Protein AF-A0A8H6W7Y2-F1 (afdb_monomer_lite)

Sequence (101 aa):
MSTDIRTYTIAVCLIDDVTMSDFIPPVEILGGLNLPDHPFGGALVKHLNIPYRVKIEYLAPTMAPVRGGEGLGGPTVNPTMTYKEAMAKEGGWDVTHHHRK

Radius of gyration: 16.08 Å; chains: 1; bounding box: 39×36×39 Å

pLDDT: mean 80.32, std 15.93, range [27.47, 94.25]

Foldseek 3Di:
DPLQAEEDEAEDEADAQPAVVVPPPVVVVLQVLCQCVDPVRNVVCVVVSRSYHYHYFYEYQDQPWHFHHDDDPGDTDGGPYYPVVQCVDPPHDDDDDPDDD

Structure (mmCIF, N/CA/C/O backbone):
data_AF-A0A8H6W7Y2-F1
#
_entry.id   AF-A0A8H6W7Y2-F1
#
loop_
_atom_site.group_PDB
_atom_site.id
_atom_site.type_symbol
_atom_site.label_atom_id
_atom_site.label_alt_id
_atom_site.label_comp_id
_atom_site.label_asym_id
_atom_site.label_entity_id
_atom_site.label_seq_id
_atom_site.pdbx_PDB_ins_code
_atom_site.Cartn_x
_atom_site.Cartn_y
_atom_site.Cartn_z
_atom_site.occupancy
_atom_site.B_iso_or_equiv
_atom_site.auth_seq_id
_atom_site.auth_comp_id
_atom_site.auth_asym_id
_atom_site.auth_atom_id
_atom_site.pdbx_PDB_model_num
ATOM 1 N N . MET A 1 1 ? -18.740 9.049 23.834 1.00 45.22 1 MET A N 1
ATOM 2 C CA . MET A 1 1 ? -17.705 9.726 23.024 1.00 45.22 1 MET A CA 1
ATOM 3 C C . MET A 1 1 ? -17.919 9.295 21.585 1.00 45.22 1 MET A C 1
ATOM 5 O O . MET A 1 1 ? -17.934 8.094 21.358 1.00 45.22 1 MET A O 1
ATOM 9 N N . SER A 1 2 ? -18.179 10.225 20.660 1.00 47.97 2 SER A N 1
ATOM 10 C CA . SER A 1 2 ? -18.174 9.903 19.225 1.00 47.97 2 SER A CA 1
ATOM 11 C C . SER A 1 2 ? -16.737 9.560 18.844 1.00 47.97 2 SER A C 1
ATOM 13 O O . SER A 1 2 ? -15.860 10.411 18.983 1.00 47.97 2 SER A O 1
ATOM 15 N N . THR A 1 3 ? -16.463 8.312 18.469 1.00 64.25 3 THR A N 1
ATOM 16 C CA . THR A 1 3 ?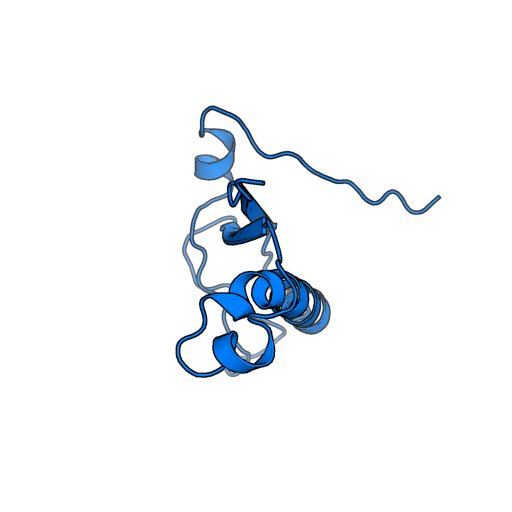 -15.173 7.939 17.882 1.00 64.25 3 THR A CA 1
ATOM 17 C C . THR A 1 3 ? -15.257 8.224 16.392 1.00 64.25 3 THR A C 1
ATOM 19 O O . THR A 1 3 ? -15.620 7.354 15.604 1.00 64.25 3 THR A O 1
ATOM 22 N N . ASP A 1 4 ? -14.971 9.464 16.003 1.00 82.81 4 ASP A N 1
ATOM 23 C CA . ASP A 1 4 ? -14.868 9.808 14.587 1.00 82.81 4 ASP A CA 1
ATOM 24 C C . ASP A 1 4 ? -13.705 9.011 13.981 1.00 82.81 4 ASP A C 1
ATOM 26 O O . ASP A 1 4 ? -12.543 9.191 14.355 1.00 82.81 4 ASP A O 1
ATOM 30 N N . ILE A 1 5 ? -14.027 8.086 13.074 1.00 89.00 5 ILE A N 1
ATOM 31 C CA . ILE A 1 5 ? -13.037 7.247 12.398 1.00 89.00 5 ILE A CA 1
ATOM 32 C C . ILE A 1 5 ? -12.248 8.127 11.431 1.00 89.00 5 ILE A C 1
ATOM 34 O O . ILE A 1 5 ? -12.819 8.739 10.525 1.00 89.00 5 ILE A O 1
ATOM 38 N N . ARG A 1 6 ? -10.923 8.165 11.589 1.00 91.81 6 ARG A N 1
ATOM 39 C CA . ARG A 1 6 ? -10.031 8.876 10.663 1.00 91.81 6 ARG A CA 1
ATOM 40 C C . ARG A 1 6 ? -9.434 7.911 9.652 1.00 91.81 6 ARG A C 1
ATOM 42 O O . ARG A 1 6 ? -8.939 6.851 10.024 1.00 91.81 6 ARG A O 1
ATOM 49 N N . THR A 1 7 ? -9.443 8.297 8.381 1.00 91.69 7 THR A N 1
ATOM 50 C CA . THR A 1 7 ? -8.807 7.518 7.312 1.00 91.69 7 THR A CA 1
ATOM 51 C C . THR A 1 7 ? -7.490 8.166 6.912 1.00 91.69 7 THR A C 1
ATOM 53 O O . THR A 1 7 ? -7.466 9.343 6.561 1.00 91.69 7 THR A O 1
ATOM 56 N N . TYR A 1 8 ? -6.411 7.390 6.934 1.00 90.56 8 TYR A N 1
ATOM 57 C CA . TYR A 1 8 ? -5.093 7.783 6.444 1.00 90.56 8 TYR A CA 1
ATOM 58 C C . TYR A 1 8 ? -4.822 7.113 5.105 1.00 90.56 8 TYR A C 1
ATOM 60 O O . TYR A 1 8 ? -5.136 5.940 4.926 1.00 90.56 8 TYR A O 1
ATOM 68 N N . THR A 1 9 ? -4.225 7.840 4.163 1.00 90.00 9 THR A N 1
ATOM 69 C CA . THR A 1 9 ? -3.742 7.230 2.918 1.00 90.00 9 THR A CA 1
ATOM 70 C C . THR A 1 9 ? -2.241 7.010 3.033 1.00 90.00 9 THR A C 1
ATOM 72 O O . THR A 1 9 ? -1.513 7.944 3.351 1.00 90.00 9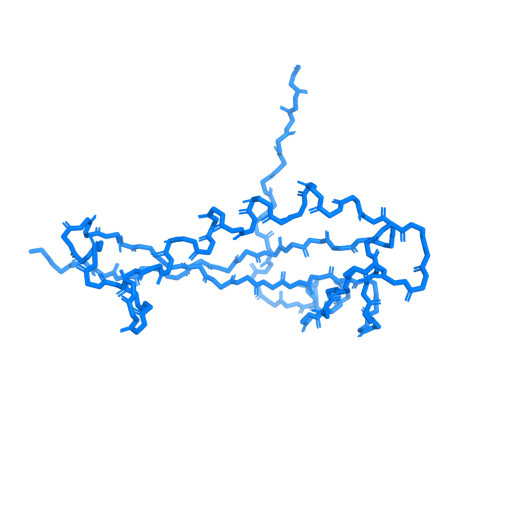 THR A O 1
ATOM 75 N N . ILE A 1 10 ? -1.787 5.784 2.795 1.00 89.12 10 ILE A N 1
ATOM 76 C CA . ILE A 1 10 ? -0.386 5.378 2.878 1.00 89.12 10 ILE A CA 1
ATOM 77 C C . ILE A 1 10 ? 0.092 5.070 1.465 1.00 89.12 10 ILE A C 1
ATOM 79 O O . ILE A 1 10 ? -0.432 4.166 0.816 1.00 89.12 10 ILE A O 1
ATOM 83 N N . ALA A 1 11 ? 1.084 5.822 1.001 1.00 89.69 11 ALA A N 1
ATOM 84 C CA . ALA A 1 11 ? 1.766 5.548 -0.252 1.00 89.69 11 ALA A CA 1
ATOM 85 C C . ALA A 1 11 ? 2.893 4.535 -0.030 1.00 89.69 11 ALA A C 1
ATOM 87 O O . ALA A 1 11 ? 3.752 4.723 0.831 1.00 89.69 11 ALA A O 1
ATOM 88 N N . VAL A 1 12 ? 2.903 3.481 -0.837 1.00 88.94 12 VAL A N 1
ATOM 89 C CA . VAL A 1 12 ? 3.965 2.479 -0.878 1.00 88.94 12 VAL A CA 1
ATOM 90 C C . VAL A 1 12 ? 4.659 2.586 -2.225 1.00 88.94 12 VAL A C 1
ATOM 92 O O . VAL A 1 12 ? 4.063 2.297 -3.261 1.00 88.94 12 VAL A O 1
ATOM 95 N N . CYS A 1 13 ? 5.912 3.028 -2.211 1.00 88.81 13 CYS A N 1
ATOM 96 C CA . CYS A 1 13 ? 6.728 3.158 -3.412 1.00 88.81 13 CYS A CA 1
ATOM 97 C C . CYS A 1 13 ? 7.273 1.792 -3.833 1.00 88.81 13 CYS A C 1
ATOM 99 O O . CYS A 1 13 ? 7.950 1.117 -3.059 1.00 88.81 13 CYS A O 1
ATOM 101 N N . LEU A 1 14 ? 6.988 1.407 -5.069 1.00 86.88 14 LEU A N 1
ATOM 102 C CA . LEU A 1 14 ? 7.413 0.169 -5.691 1.00 86.88 14 LEU A CA 1
ATOM 103 C C . LEU A 1 14 ? 8.533 0.442 -6.693 1.00 86.88 14 LEU A C 1
ATOM 105 O O . LEU A 1 14 ? 8.490 1.391 -7.484 1.00 86.88 14 LEU A O 1
ATOM 109 N N . ILE A 1 15 ? 9.526 -0.431 -6.677 1.00 82.62 15 ILE A N 1
ATOM 110 C CA . ILE A 1 15 ? 10.592 -0.493 -7.671 1.00 82.62 15 ILE A CA 1
ATOM 111 C C . ILE A 1 15 ? 10.652 -1.914 -8.219 1.00 82.62 15 ILE A C 1
ATOM 113 O O . ILE A 1 15 ? 10.240 -2.854 -7.534 1.00 82.62 15 ILE A O 1
ATOM 117 N N . ASP A 1 16 ? 11.143 -2.062 -9.445 1.00 74.81 16 ASP A N 1
ATOM 118 C CA . ASP A 1 16 ? 11.403 -3.387 -9.999 1.00 74.81 16 ASP A CA 1
ATOM 119 C C . ASP A 1 16 ? 12.404 -4.143 -9.118 1.00 74.81 16 ASP A C 1
ATOM 121 O O . ASP A 1 16 ? 13.252 -3.539 -8.455 1.00 74.81 16 ASP A O 1
ATOM 125 N N . ASP A 1 17 ? 12.241 -5.464 -9.073 1.00 72.88 17 ASP A N 1
ATOM 126 C CA . ASP A 1 17 ? 13.026 -6.383 -8.245 1.00 72.88 17 ASP A CA 1
ATOM 127 C C . ASP A 1 17 ? 12.944 -6.104 -6.735 1.00 72.88 17 ASP A C 1
ATOM 129 O O . ASP A 1 17 ? 13.805 -6.536 -5.965 1.00 72.88 17 ASP A O 1
ATOM 133 N N . VAL A 1 18 ? 11.882 -5.429 -6.271 1.00 71.25 18 VAL A N 1
ATOM 134 C CA . VAL A 1 18 ? 11.653 -5.262 -4.833 1.00 71.25 18 VAL A CA 1
ATOM 135 C C . VAL A 1 18 ? 11.506 -6.628 -4.162 1.00 71.25 18 VAL A C 1
ATOM 137 O O . VAL A 1 18 ? 10.736 -7.495 -4.596 1.00 71.25 18 VAL A O 1
ATOM 140 N N . THR A 1 19 ? 12.234 -6.823 -3.063 1.00 76.62 19 THR A N 1
ATOM 141 C CA . THR A 1 19 ? 12.075 -8.014 -2.236 1.00 76.62 19 THR A CA 1
ATOM 142 C C . THR A 1 19 ? 10.675 -7.995 -1.639 1.00 76.62 19 THR A C 1
ATOM 144 O O . THR A 1 19 ? 10.344 -7.154 -0.806 1.00 76.62 19 THR A O 1
ATOM 147 N N . MET A 1 20 ? 9.833 -8.946 -2.034 1.00 73.25 20 MET A N 1
ATOM 148 C CA . MET A 1 20 ? 8.440 -8.996 -1.575 1.00 73.25 20 MET A CA 1
ATOM 149 C C . MET A 1 20 ? 8.316 -9.094 -0.050 1.00 73.25 20 MET A C 1
ATOM 151 O O . MET A 1 20 ? 7.333 -8.620 0.508 1.00 73.25 20 MET A O 1
ATOM 155 N N . SER A 1 21 ? 9.314 -9.646 0.645 1.00 75.94 21 SER A N 1
ATOM 156 C CA . SER A 1 21 ? 9.346 -9.676 2.112 1.00 75.94 21 SER A CA 1
ATOM 157 C C . SER A 1 21 ? 9.497 -8.300 2.761 1.00 75.94 21 SER A C 1
ATOM 159 O O . SER A 1 21 ? 9.098 -8.142 3.909 1.00 75.94 21 SER A O 1
ATOM 161 N N . ASP A 1 22 ? 10.041 -7.311 2.052 1.00 75.19 22 ASP A N 1
ATOM 162 C CA . ASP A 1 22 ? 10.131 -5.930 2.544 1.00 75.19 22 ASP A CA 1
ATOM 163 C C . ASP A 1 22 ? 8.806 -5.175 2.342 1.00 75.19 22 ASP A C 1
ATOM 165 O O . ASP A 1 22 ? 8.575 -4.125 2.938 1.00 75.19 22 ASP A O 1
ATOM 169 N N . PHE A 1 23 ? 7.918 -5.730 1.512 1.00 77.25 23 PHE A N 1
ATOM 170 C CA . PHE A 1 23 ? 6.654 -5.129 1.102 1.00 77.25 23 PHE A CA 1
ATOM 171 C C . PHE A 1 23 ? 5.441 -5.756 1.804 1.00 77.25 23 PHE A C 1
ATOM 173 O O . PHE A 1 23 ? 4.634 -5.042 2.400 1.00 77.25 23 PHE A O 1
ATOM 180 N N . ILE A 1 24 ? 5.308 -7.085 1.745 1.00 81.19 24 ILE A N 1
ATOM 181 C CA . ILE A 1 24 ? 4.096 -7.806 2.162 1.00 81.19 24 ILE A CA 1
ATOM 182 C C . ILE A 1 24 ? 3.827 -7.635 3.666 1.00 81.19 24 ILE A C 1
ATOM 184 O O . ILE A 1 24 ? 2.752 -7.138 4.004 1.00 81.19 24 ILE A O 1
ATOM 188 N N . PRO A 1 25 ? 4.765 -7.945 4.587 1.00 87.25 25 PRO A N 1
ATOM 189 C CA . PRO A 1 25 ? 4.461 -7.910 6.016 1.00 87.25 25 PRO A CA 1
ATOM 190 C C . PRO A 1 25 ? 4.072 -6.514 6.538 1.00 87.25 25 PRO A C 1
ATOM 192 O O . PRO A 1 25 ? 3.078 -6.416 7.260 1.00 87.25 25 PRO A O 1
ATOM 195 N N . PRO A 1 26 ? 4.763 -5.409 6.175 1.00 87.12 26 PRO A N 1
ATOM 196 C CA . PRO A 1 26 ? 4.326 -4.073 6.585 1.00 87.12 26 PRO A CA 1
ATOM 197 C C . PRO A 1 26 ? 2.930 -3.710 6.065 1.00 87.12 26 PRO A C 1
ATOM 199 O O . PRO A 1 26 ? 2.121 -3.158 6.811 1.00 87.12 26 PRO A O 1
ATOM 202 N N . VAL A 1 27 ? 2.627 -4.042 4.807 1.00 88.75 27 VAL A N 1
ATOM 203 C CA . VAL A 1 27 ? 1.318 -3.779 4.190 1.00 88.75 27 VAL A CA 1
ATOM 204 C C . VAL A 1 27 ? 0.212 -4.586 4.867 1.00 88.75 27 VAL A C 1
ATOM 206 O O . VAL A 1 27 ? -0.863 -4.041 5.108 1.00 88.75 27 VAL A O 1
ATOM 209 N N . GLU A 1 28 ? 0.465 -5.844 5.226 1.00 88.69 28 GLU A N 1
ATOM 210 C CA . GLU A 1 28 ? -0.491 -6.686 5.954 1.00 88.69 28 GLU A CA 1
ATOM 211 C C . GLU A 1 28 ? -0.766 -6.156 7.365 1.00 88.69 28 GLU A C 1
ATOM 213 O O . GLU A 1 28 ? -1.926 -6.062 7.773 1.00 88.69 28 GLU A O 1
ATOM 218 N N . ILE A 1 29 ? 0.277 -5.738 8.092 1.00 89.25 29 ILE A N 1
ATOM 219 C CA . ILE A 1 29 ? 0.134 -5.128 9.423 1.00 89.25 29 ILE A CA 1
ATOM 220 C C . ILE A 1 29 ? -0.719 -3.858 9.339 1.00 89.25 29 ILE A C 1
ATOM 222 O O . ILE A 1 29 ? -1.647 -3.679 10.131 1.00 89.25 29 ILE A O 1
ATOM 226 N N . LEU A 1 30 ? -0.438 -2.990 8.363 1.00 90.75 30 LEU A N 1
ATOM 227 C CA . LEU A 1 30 ? -1.209 -1.767 8.145 1.00 90.75 30 LEU A CA 1
ATOM 228 C C . LEU A 1 30 ? -2.649 -2.083 7.729 1.00 90.75 30 LEU A C 1
ATOM 230 O O . LEU A 1 30 ? -3.586 -1.523 8.296 1.00 90.75 30 LEU A O 1
ATOM 234 N N . GLY A 1 31 ? -2.844 -3.017 6.798 1.00 89.19 31 GLY A N 1
ATOM 235 C CA . GLY A 1 31 ? -4.162 -3.477 6.359 1.00 89.19 31 GLY A CA 1
ATOM 236 C C . GLY A 1 31 ? -5.002 -4.061 7.499 1.00 89.19 31 GLY A C 1
ATOM 237 O O . GLY A 1 31 ? -6.221 -3.884 7.515 1.00 89.19 31 GLY A O 1
ATOM 238 N N . GLY A 1 32 ? -4.360 -4.658 8.507 1.00 89.88 32 GLY A N 1
ATOM 239 C CA .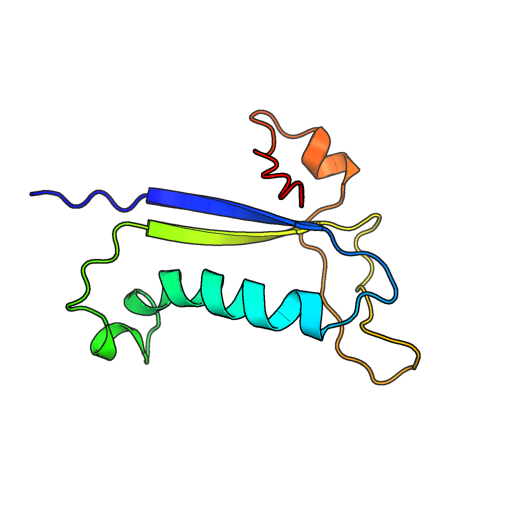 GLY A 1 32 ? -5.001 -5.122 9.738 1.00 89.88 32 GLY A CA 1
ATOM 240 C C . GLY A 1 32 ? -5.759 -4.029 10.502 1.00 89.88 32 GLY A C 1
ATOM 241 O O . GLY A 1 32 ? -6.731 -4.334 11.193 1.00 89.88 32 GLY A O 1
ATOM 242 N N . LEU A 1 33 ? -5.415 -2.747 10.324 1.00 91.00 33 LEU A N 1
ATOM 243 C CA . LEU A 1 33 ? -6.167 -1.628 10.913 1.00 91.00 33 LEU A CA 1
ATOM 244 C C . LEU A 1 33 ? -7.589 -1.499 10.337 1.00 91.00 33 LEU A C 1
ATOM 246 O O . LEU A 1 33 ? -8.467 -0.927 10.984 1.00 91.00 33 LEU A O 1
ATOM 250 N N . ASN A 1 34 ? -7.839 -2.077 9.160 1.00 92.38 34 ASN A N 1
ATOM 251 C CA . ASN A 1 34 ? -9.159 -2.142 8.530 1.00 92.38 34 ASN A CA 1
ATOM 252 C C . ASN A 1 34 ? -9.952 -3.396 8.917 1.00 92.38 34 ASN A C 1
ATOM 254 O O . ASN A 1 34 ? -11.101 -3.543 8.501 1.00 92.38 34 ASN A O 1
ATOM 258 N N . LEU A 1 35 ? -9.375 -4.302 9.715 1.00 91.62 35 LEU A N 1
ATOM 259 C CA . LEU A 1 35 ? -10.021 -5.555 10.099 1.00 91.62 35 LEU A CA 1
ATOM 260 C C . LEU A 1 35 ? -11.419 -5.378 10.723 1.00 91.62 35 LEU A C 1
ATOM 262 O O . LEU A 1 35 ? -12.269 -6.212 10.416 1.00 91.62 35 LEU A O 1
ATOM 266 N N . PRO A 1 36 ? -11.730 -4.325 11.515 1.00 91.62 36 PRO A N 1
ATOM 267 C CA . PRO A 1 36 ? -13.091 -4.103 12.011 1.00 91.62 36 PRO A CA 1
ATOM 268 C C . PRO A 1 36 ? -14.167 -3.991 10.921 1.00 91.62 36 PRO A C 1
ATOM 270 O O . PRO A 1 36 ? -15.325 -4.300 11.199 1.00 91.62 36 PRO A O 1
ATOM 273 N N . ASP A 1 37 ? -13.793 -3.600 9.701 1.00 90.06 37 ASP A N 1
ATOM 274 C CA . ASP A 1 37 ? -14.709 -3.466 8.562 1.00 90.06 37 ASP A CA 1
ATOM 275 C C . ASP A 1 37 ? -14.747 -4.742 7.695 1.00 90.06 37 ASP A C 1
ATOM 277 O O . ASP A 1 37 ? -15.523 -4.835 6.744 1.00 90.06 37 ASP A O 1
ATOM 281 N N . HIS A 1 38 ? -13.922 -5.749 8.008 1.00 90.00 38 HIS A N 1
ATOM 282 C CA . HIS A 1 38 ? -13.858 -6.993 7.247 1.00 90.00 38 HIS A CA 1
ATOM 283 C C . HIS A 1 38 ? -15.133 -7.833 7.455 1.00 90.00 38 HIS A C 1
ATOM 285 O O . HIS A 1 38 ? -15.466 -8.147 8.604 1.00 90.00 38 HIS A O 1
ATOM 291 N N . PRO A 1 39 ? -15.804 -8.303 6.383 1.00 89.06 39 PRO A N 1
ATOM 292 C CA . PRO A 1 39 ? -17.118 -8.951 6.474 1.00 89.06 39 PRO A CA 1
ATOM 293 C C . PRO A 1 39 ? -17.123 -10.233 7.316 1.00 89.06 39 PRO A C 1
ATOM 295 O O . PRO A 1 39 ? -18.133 -10.560 7.932 1.00 89.06 39 PRO A O 1
ATOM 298 N N . PHE A 1 40 ? -15.992 -10.940 7.382 1.00 86.31 40 PHE A N 1
ATOM 299 C CA . PHE A 1 40 ? -15.861 -12.191 8.142 1.00 86.31 40 PHE A CA 1
ATOM 300 C C . PHE A 1 40 ? -15.025 -12.046 9.421 1.00 86.31 40 PHE A C 1
ATOM 302 O O . PHE A 1 40 ? -15.142 -12.850 10.337 1.00 86.31 40 PHE A O 1
ATOM 309 N N . GLY A 1 41 ? -14.164 -11.027 9.479 1.00 84.75 41 GLY A N 1
ATOM 310 C CA . GLY A 1 41 ? -13.117 -10.890 10.501 1.00 84.75 41 GLY A CA 1
ATOM 311 C C . GLY A 1 41 ? -13.392 -9.775 11.504 1.00 84.75 41 GLY A C 1
ATOM 312 O O . GLY A 1 41 ? -12.907 -9.831 12.632 1.00 84.75 41 GLY A O 1
ATOM 313 N N . GLY A 1 42 ? -14.224 -8.795 11.137 1.00 87.19 42 GLY A N 1
ATOM 314 C CA . GLY A 1 42 ? -14.487 -7.622 11.965 1.00 87.19 42 GLY A CA 1
ATOM 315 C C . GLY A 1 42 ? -15.170 -7.950 13.284 1.00 87.19 42 GLY A C 1
ATOM 316 O O . GLY A 1 42 ? -14.882 -7.313 14.295 1.00 87.19 42 GLY A O 1
ATOM 317 N N . ALA A 1 43 ? -15.993 -9.003 13.325 1.00 87.75 43 ALA A N 1
ATOM 318 C CA . ALA A 1 43 ? -16.634 -9.462 14.556 1.00 87.75 43 ALA A CA 1
ATOM 319 C C . ALA A 1 43 ? -15.618 -9.822 15.657 1.00 87.75 43 ALA A C 1
ATOM 321 O O . ALA A 1 43 ? -15.875 -9.545 16.828 1.00 87.75 43 ALA A O 1
ATOM 322 N N . LEU A 1 44 ? -14.449 -10.363 15.288 1.00 87.94 44 LEU A N 1
ATOM 323 C CA . LEU A 1 44 ? -13.406 -10.771 16.235 1.00 87.94 44 LEU A CA 1
ATOM 324 C C . LEU A 1 44 ? -12.737 -9.578 16.924 1.00 87.94 44 LEU A C 1
ATOM 326 O O . LEU A 1 44 ? -12.266 -9.706 18.048 1.00 87.94 44 LEU A O 1
ATOM 330 N N . VAL A 1 45 ? -12.721 -8.413 16.274 1.00 88.19 45 VAL A N 1
ATOM 331 C CA . VAL A 1 45 ? -11.991 -7.219 16.734 1.00 88.19 45 VAL A CA 1
ATOM 332 C C . VAL A 1 45 ? -12.888 -6.011 16.990 1.00 88.19 45 VAL A C 1
ATOM 334 O O . VAL A 1 45 ? -12.400 -4.944 17.353 1.00 88.19 45 VAL A O 1
ATOM 337 N N . LYS A 1 46 ? -14.214 -6.163 16.866 1.00 82.69 46 LYS A N 1
ATOM 338 C CA . LYS A 1 46 ? -15.194 -5.076 17.047 1.00 82.69 46 LYS A CA 1
ATOM 339 C C . LYS A 1 46 ? -15.107 -4.404 18.423 1.00 82.69 46 LYS A C 1
ATOM 341 O O . LYS A 1 46 ? -15.459 -3.238 18.564 1.00 82.69 46 LYS A O 1
ATOM 346 N N . HIS A 1 47 ? -14.614 -5.126 19.427 1.00 86.00 47 HIS A N 1
ATOM 347 C CA . HIS A 1 47 ? -14.416 -4.626 20.786 1.00 86.00 47 HIS A CA 1
ATOM 348 C C . HIS A 1 47 ? -13.160 -3.747 20.955 1.00 86.00 47 HIS A C 1
ATOM 350 O O . HIS A 1 47 ? -13.058 -3.042 21.953 1.00 86.00 47 HIS A O 1
ATOM 356 N N . LEU A 1 48 ? -12.221 -3.749 19.998 1.00 85.81 48 LEU A N 1
ATOM 357 C CA . LEU A 1 48 ? -10.937 -3.037 20.103 1.00 85.81 48 LEU A CA 1
ATOM 358 C C . LEU A 1 48 ? -11.014 -1.531 19.786 1.00 85.81 48 LEU A C 1
ATOM 360 O O . LEU A 1 48 ? -9.991 -0.860 19.844 1.00 85.81 48 LEU A O 1
ATOM 364 N N . ASN A 1 49 ? -12.201 -0.996 19.460 1.00 84.56 49 ASN A N 1
ATOM 365 C CA . ASN A 1 49 ? -12.468 0.424 19.163 1.00 84.56 49 ASN A CA 1
ATOM 366 C C . ASN A 1 49 ? -11.321 1.135 18.414 1.00 84.56 49 ASN A C 1
ATOM 368 O O . ASN A 1 49 ? -10.794 2.145 18.875 1.00 84.56 49 ASN A O 1
ATOM 372 N N . ILE A 1 50 ? -10.912 0.581 17.270 1.00 88.25 50 ILE A N 1
ATOM 373 C CA . ILE A 1 50 ? -9.806 1.107 16.461 1.00 88.25 50 ILE A CA 1
ATOM 374 C C . ILE A 1 50 ? -10.297 2.368 15.725 1.00 88.25 50 ILE A C 1
ATOM 376 O O . ILE A 1 50 ? -11.131 2.237 14.820 1.00 88.25 50 ILE A O 1
ATOM 380 N N . PRO A 1 51 ? -9.805 3.581 16.057 1.00 91.06 51 PRO A N 1
ATOM 381 C CA . PRO A 1 51 ? -10.354 4.839 15.538 1.00 91.06 51 PRO A CA 1
ATOM 382 C C . PRO A 1 51 ? -9.730 5.262 14.197 1.00 91.06 51 PRO A C 1
ATOM 384 O O . PRO A 1 51 ? -9.865 6.410 13.773 1.00 91.06 51 PRO A O 1
ATOM 387 N N . TYR A 1 52 ? -9.026 4.346 13.532 1.00 89.94 52 TYR A N 1
ATOM 388 C CA . TYR A 1 52 ? -8.259 4.615 12.324 1.00 89.94 52 TYR A CA 1
ATOM 389 C C . TYR A 1 52 ? -8.558 3.590 11.238 1.00 89.94 52 TYR A C 1
ATOM 391 O O . TYR A 1 52 ? -8.792 2.418 11.536 1.00 89.94 52 TYR A O 1
ATOM 399 N N . ARG A 1 53 ? -8.511 4.036 9.985 1.00 92.44 53 ARG A N 1
ATOM 400 C CA . ARG A 1 53 ? -8.509 3.204 8.778 1.00 92.44 53 ARG A CA 1
ATOM 401 C C . ARG A 1 53 ? -7.372 3.623 7.873 1.00 92.44 53 ARG A C 1
ATOM 403 O O . ARG A 1 53 ? -6.939 4.775 7.911 1.00 92.44 53 ARG A O 1
ATOM 410 N N . VAL A 1 54 ? -6.907 2.694 7.054 1.00 92.56 54 VAL A N 1
ATOM 411 C CA . VAL A 1 54 ? -5.853 2.951 6.080 1.00 92.56 54 VAL A CA 1
ATOM 412 C C . VAL A 1 54 ? -6.344 2.665 4.671 1.00 92.56 54 VAL A C 1
ATOM 414 O O . VAL A 1 54 ? -6.963 1.639 4.402 1.00 92.56 54 VAL A O 1
ATOM 417 N N . LYS A 1 55 ? -6.036 3.563 3.747 1.00 92.19 55 LYS A N 1
ATOM 418 C CA . LYS A 1 55 ? -6.095 3.311 2.311 1.00 92.19 55 LYS A CA 1
ATOM 419 C C . LYS A 1 55 ? -4.663 3.181 1.817 1.00 92.19 55 LYS A C 1
ATOM 421 O O . LYS A 1 55 ? -3.865 4.078 2.054 1.00 92.19 55 LYS A O 1
ATOM 426 N N . ILE A 1 56 ? -4.334 2.083 1.154 1.00 90.94 56 ILE A N 1
ATOM 427 C CA . ILE A 1 56 ? -2.984 1.854 0.633 1.00 90.94 56 ILE A CA 1
ATOM 428 C C . ILE A 1 56 ? -2.982 2.193 -0.856 1.00 90.94 56 ILE A C 1
ATOM 430 O O . ILE A 1 56 ? -3.869 1.760 -1.589 1.00 90.94 56 ILE A O 1
ATOM 434 N N . GLU A 1 57 ? -2.010 2.993 -1.280 1.00 91.81 57 GLU A N 1
ATOM 435 C CA . GLU A 1 57 ? -1.776 3.366 -2.674 1.00 91.81 57 GLU A CA 1
ATOM 436 C C . GLU A 1 57 ? -0.392 2.857 -3.081 1.00 91.81 57 GLU A C 1
ATOM 438 O O . GLU A 1 57 ? 0.594 3.096 -2.382 1.00 91.81 57 GLU A O 1
ATOM 443 N N . TYR A 1 58 ? -0.312 2.151 -4.203 1.00 91.00 58 TYR A N 1
ATOM 444 C CA . TYR A 1 58 ? 0.924 1.569 -4.713 1.00 91.00 58 TYR A CA 1
ATOM 445 C C . TYR A 1 58 ? 1.488 2.473 -5.805 1.00 91.00 58 TYR A C 1
ATOM 447 O O . TYR A 1 58 ? 0.934 2.553 -6.902 1.00 91.00 58 TYR A O 1
ATOM 455 N N . LEU A 1 59 ? 2.574 3.175 -5.492 1.00 92.19 59 LEU A N 1
ATOM 456 C CA . LEU A 1 59 ? 3.210 4.127 -6.394 1.00 92.19 59 LEU A CA 1
ATOM 457 C C . LEU A 1 59 ? 4.336 3.456 -7.172 1.00 92.19 59 LEU A C 1
ATOM 459 O O . LEU A 1 59 ? 5.154 2.769 -6.575 1.00 92.19 59 LEU A O 1
ATOM 463 N N . ALA A 1 60 ? 4.428 3.688 -8.477 1.00 91.94 60 ALA A N 1
ATOM 464 C CA . ALA A 1 60 ? 5.509 3.147 -9.306 1.00 91.94 60 ALA A CA 1
ATOM 465 C C . ALA A 1 60 ? 5.953 4.143 -10.399 1.00 91.94 60 ALA A C 1
ATOM 467 O O . ALA A 1 60 ? 5.278 5.151 -10.632 1.00 91.94 60 ALA A O 1
ATOM 468 N N . PRO A 1 61 ? 7.076 3.907 -11.108 1.00 91.50 61 PRO A N 1
ATOM 469 C CA . PRO A 1 61 ? 7.476 4.756 -12.235 1.00 91.50 61 PRO A CA 1
ATOM 470 C C . PRO A 1 61 ? 6.469 4.739 -13.394 1.00 91.50 61 PRO A C 1
ATOM 472 O O . PRO A 1 61 ? 6.295 5.744 -14.082 1.00 91.50 61 PRO A O 1
ATOM 475 N N . THR A 1 62 ? 5.810 3.596 -13.609 1.00 92.81 62 THR A N 1
ATOM 476 C CA . THR A 1 62 ? 4.800 3.373 -14.653 1.00 92.81 62 THR A CA 1
ATOM 477 C C . THR A 1 62 ? 3.620 2.589 -14.080 1.00 92.81 62 THR A C 1
ATOM 479 O O . THR A 1 62 ? 3.709 2.071 -12.974 1.00 92.81 62 THR A O 1
ATOM 482 N N . MET A 1 63 ? 2.528 2.462 -14.836 1.00 94.12 63 MET A N 1
ATOM 483 C CA . MET A 1 63 ? 1.382 1.621 -14.456 1.00 94.12 63 MET A CA 1
ATOM 484 C C . MET A 1 63 ? 1.566 0.134 -14.809 1.00 94.12 63 MET A C 1
ATOM 486 O O . MET A 1 63 ? 0.634 -0.653 -14.649 1.00 94.12 63 MET A O 1
ATOM 490 N N . ALA A 1 64 ? 2.736 -0.267 -15.319 1.00 91.75 64 ALA A N 1
ATOM 491 C CA . ALA A 1 64 ? 3.023 -1.676 -15.558 1.00 91.75 64 ALA A CA 1
ATOM 492 C C . ALA A 1 64 ? 3.108 -2.439 -14.218 1.00 91.75 64 ALA A C 1
ATOM 494 O O . ALA A 1 64 ? 3.595 -1.873 -13.237 1.00 91.75 64 ALA A O 1
ATOM 495 N N . PRO A 1 65 ? 2.661 -3.709 -14.153 1.00 89.81 65 PRO A N 1
ATOM 496 C CA . PRO A 1 65 ? 2.791 -4.514 -12.941 1.00 89.81 65 PRO A CA 1
ATOM 497 C C . PRO A 1 65 ? 4.253 -4.633 -12.495 1.00 89.81 65 PRO A C 1
ATOM 499 O O . PRO A 1 65 ? 5.105 -5.042 -13.287 1.00 89.81 65 PRO A O 1
ATOM 502 N N . VAL A 1 66 ? 4.522 -4.329 -11.225 1.00 86.81 66 VAL A N 1
ATOM 503 C CA . VAL A 1 66 ? 5.853 -4.465 -10.618 1.00 86.81 66 VAL A CA 1
ATOM 504 C C . VAL A 1 66 ? 6.045 -5.905 -10.164 1.00 86.81 66 VAL A C 1
ATOM 506 O O . VAL A 1 66 ? 5.167 -6.475 -9.509 1.00 86.81 66 VAL A O 1
ATOM 509 N N . ARG A 1 67 ? 7.182 -6.506 -10.517 1.00 82.69 67 ARG A N 1
ATOM 510 C CA . ARG A 1 67 ? 7.497 -7.907 -10.207 1.00 82.69 67 ARG A CA 1
ATOM 511 C C . ARG A 1 67 ? 8.388 -8.013 -8.977 1.00 82.69 67 ARG A C 1
ATOM 513 O O . ARG A 1 67 ? 9.338 -7.251 -8.823 1.00 82.69 67 ARG A O 1
ATOM 520 N N . GLY A 1 68 ? 8.074 -8.981 -8.122 1.00 74.00 68 GLY A N 1
ATOM 521 C CA . GLY A 1 68 ? 8.914 -9.343 -6.989 1.00 74.00 68 GLY A CA 1
ATOM 522 C C . GLY A 1 68 ? 9.945 -10.403 -7.351 1.00 74.00 68 GLY A C 1
ATOM 523 O O . GLY A 1 68 ? 9.570 -11.560 -7.542 1.00 74.00 68 GLY A O 1
ATOM 524 N N . GLY A 1 69 ? 11.222 -10.018 -7.373 1.00 68.56 69 GLY A N 1
ATOM 525 C CA . GLY A 1 69 ? 12.360 -10.906 -7.627 1.00 68.56 69 GLY A CA 1
ATOM 526 C C . GLY A 1 69 ? 12.561 -11.315 -9.093 1.00 68.56 69 GLY A C 1
ATOM 527 O O . GLY A 1 69 ? 11.718 -11.085 -9.959 1.00 68.56 69 GLY A O 1
ATOM 528 N N . GLU A 1 70 ? 13.697 -11.965 -9.362 1.00 59.12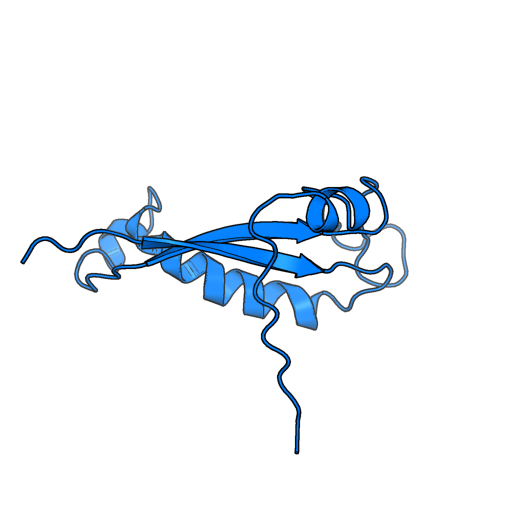 70 GLU A N 1
ATOM 529 C CA . GLU A 1 70 ? 14.069 -12.417 -10.705 1.00 59.12 70 GLU A CA 1
ATOM 530 C C . GLU A 1 70 ? 13.248 -13.649 -11.137 1.00 59.12 70 GLU A C 1
ATOM 532 O O . GLU A 1 70 ? 13.301 -14.710 -10.512 1.00 59.12 70 GLU A O 1
ATOM 537 N N . GLY A 1 71 ? 12.499 -13.535 -12.241 1.00 59.03 71 GLY A N 1
ATOM 538 C CA . GLY A 1 71 ? 11.833 -14.667 -12.899 1.00 59.03 71 GLY A CA 1
ATOM 539 C C . GLY A 1 71 ? 10.400 -14.395 -13.372 1.00 59.03 71 GLY A C 1
ATOM 540 O O . GLY A 1 71 ? 9.746 -13.436 -12.975 1.00 59.03 71 GLY A O 1
ATOM 541 N N . LEU A 1 72 ? 9.882 -15.265 -14.247 1.00 58.59 72 LEU A N 1
ATOM 542 C CA . LEU A 1 72 ? 8.553 -15.121 -14.870 1.00 58.59 72 LEU A CA 1
ATOM 543 C C . LEU A 1 72 ? 7.374 -15.571 -13.980 1.00 58.59 72 LEU A C 1
ATOM 545 O O . LEU A 1 72 ? 6.230 -15.478 -14.416 1.00 58.59 72 LEU A O 1
ATOM 549 N N . GLY A 1 73 ? 7.635 -16.070 -12.765 1.00 64.38 73 GLY A N 1
ATOM 550 C CA . GLY A 1 73 ? 6.622 -16.671 -11.881 1.00 64.38 73 GLY A CA 1
ATOM 551 C C . GLY A 1 73 ? 6.451 -16.005 -10.511 1.00 64.38 73 GLY A C 1
ATOM 552 O O . GLY A 1 73 ? 5.733 -16.549 -9.675 1.00 64.38 73 GLY A O 1
ATOM 553 N N . GLY A 1 74 ? 7.123 -14.879 -10.253 1.00 72.25 74 GLY A N 1
ATOM 554 C CA . GLY A 1 74 ? 7.011 -14.149 -8.986 1.00 72.25 74 GLY A CA 1
ATOM 555 C C . GLY A 1 74 ? 5.676 -13.403 -8.845 1.00 72.25 74 GLY A C 1
ATOM 556 O O . GLY A 1 74 ? 5.029 -13.102 -9.854 1.00 72.25 74 GLY A O 1
ATOM 557 N N . PRO A 1 75 ? 5.241 -13.085 -7.611 1.00 77.75 75 PRO A N 1
ATOM 558 C CA . PRO A 1 75 ? 4.056 -12.263 -7.400 1.00 77.75 75 PRO A CA 1
ATOM 559 C C . PRO A 1 75 ? 4.253 -10.877 -8.024 1.00 77.75 75 PRO A C 1
ATOM 561 O O . PRO A 1 75 ? 5.359 -10.329 -8.057 1.00 77.75 75 PRO A O 1
ATOM 564 N N . THR A 1 76 ? 3.155 -10.308 -8.510 1.00 85.75 76 THR A N 1
ATOM 565 C CA . THR A 1 76 ? 3.144 -8.976 -9.113 1.00 85.75 76 THR A CA 1
ATOM 566 C C . THR A 1 76 ? 2.212 -8.054 -8.356 1.00 85.75 76 THR A C 1
ATOM 568 O O . THR A 1 76 ? 1.110 -8.461 -7.984 1.00 85.75 76 THR A O 1
ATOM 571 N N . VAL A 1 77 ? 2.619 -6.801 -8.195 1.00 86.94 77 VAL A N 1
ATOM 572 C CA . VAL A 1 77 ? 1.788 -5.752 -7.605 1.00 86.94 77 VAL A CA 1
ATOM 573 C C . VAL A 1 77 ? 1.399 -4.768 -8.698 1.00 86.94 77 VAL A C 1
ATOM 575 O O . VAL A 1 77 ? 2.255 -4.253 -9.417 1.00 86.94 77 VAL A O 1
ATOM 578 N N . ASN A 1 78 ? 0.100 -4.508 -8.828 1.00 91.62 78 ASN A N 1
ATOM 579 C CA . ASN A 1 78 ? -0.404 -3.504 -9.756 1.00 91.62 78 ASN A CA 1
ATOM 580 C C . ASN A 1 78 ? -0.312 -2.118 -9.104 1.00 91.62 78 ASN A C 1
ATOM 582 O O . ASN A 1 78 ? -0.906 -1.923 -8.037 1.00 91.62 78 ASN A O 1
ATOM 586 N N . PRO A 1 79 ? 0.385 -1.154 -9.726 1.00 92.75 79 PRO A N 1
ATOM 587 C CA . PRO A 1 79 ? 0.387 0.221 -9.253 1.00 92.75 79 PRO A CA 1
ATOM 588 C C . PRO A 1 79 ? -1.022 0.817 -9.285 1.00 92.75 79 PRO A C 1
ATOM 590 O O . PRO A 1 79 ? -1.813 0.529 -10.186 1.00 92.75 79 PRO A O 1
ATOM 593 N N . THR A 1 80 ? -1.332 1.677 -8.321 1.00 94.25 80 THR A N 1
ATOM 594 C CA . THR A 1 80 ? -2.561 2.482 -8.321 1.00 94.25 80 THR A CA 1
ATOM 595 C C . THR A 1 80 ? -2.330 3.875 -8.898 1.00 94.25 80 THR A C 1
ATOM 597 O O . THR A 1 80 ? -3.287 4.522 -9.323 1.00 94.25 80 THR A O 1
ATOM 600 N N . MET A 1 81 ? -1.076 4.338 -8.924 1.00 93.06 81 MET A N 1
ATOM 601 C CA . MET A 1 81 ? -0.692 5.670 -9.387 1.00 93.06 81 MET A CA 1
ATOM 602 C C . MET A 1 81 ? 0.803 5.720 -9.735 1.00 93.06 81 MET A C 1
ATOM 604 O O . MET A 1 81 ? 1.616 4.998 -9.156 1.00 93.06 81 MET A O 1
ATOM 608 N N . THR A 1 82 ? 1.198 6.603 -10.650 1.00 93.19 82 THR A N 1
ATOM 609 C CA . THR A 1 82 ? 2.616 6.868 -10.930 1.00 93.19 82 THR A CA 1
ATOM 610 C C . THR A 1 82 ? 3.218 7.889 -9.962 1.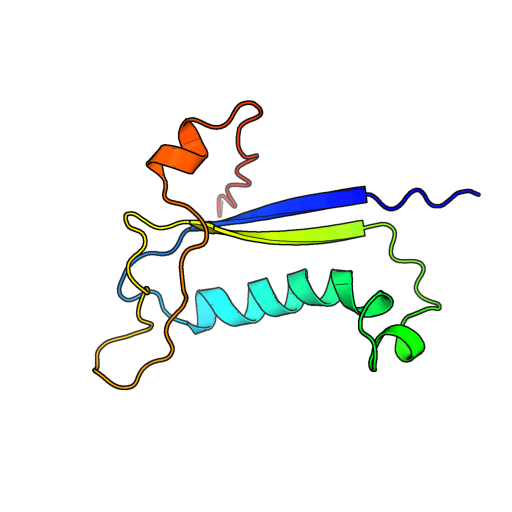00 93.19 82 THR A C 1
ATOM 612 O O . THR A 1 82 ? 2.516 8.751 -9.432 1.00 93.19 82 THR A O 1
ATOM 615 N N . TYR A 1 83 ? 4.545 7.890 -9.791 1.00 90.56 83 TYR A N 1
ATOM 616 C CA . TYR A 1 83 ? 5.232 8.940 -9.018 1.00 90.56 83 TYR A CA 1
ATOM 617 C C . TYR A 1 83 ? 4.919 10.350 -9.530 1.00 90.56 83 TYR A C 1
ATOM 619 O O . TYR A 1 83 ? 4.733 11.277 -8.745 1.00 90.56 83 TYR A O 1
ATOM 627 N N . LYS A 1 84 ? 4.818 10.516 -10.853 1.00 90.69 84 LYS A N 1
ATOM 628 C CA . LYS A 1 84 ? 4.499 11.804 -11.474 1.00 90.69 84 LYS A CA 1
ATOM 629 C C . LYS A 1 84 ? 3.109 12.299 -11.069 1.00 90.69 84 LYS A C 1
ATOM 631 O O . LYS A 1 84 ? 2.954 13.469 -10.735 1.00 90.69 84 LYS A O 1
ATOM 636 N N . GLU A 1 85 ? 2.116 11.417 -11.092 1.00 90.50 85 GLU A N 1
ATOM 637 C CA . GLU A 1 85 ? 0.746 11.740 -10.680 1.00 90.50 85 GLU A CA 1
ATOM 638 C C . GLU A 1 85 ? 0.666 12.017 -9.176 1.00 90.50 85 GLU A C 1
ATOM 640 O O . GLU A 1 85 ? 0.017 12.977 -8.763 1.00 90.50 85 GLU A O 1
ATOM 645 N N . ALA A 1 86 ? 1.382 11.234 -8.365 1.00 89.19 86 ALA A N 1
ATOM 646 C CA . ALA A 1 86 ? 1.440 11.407 -6.919 1.00 89.19 86 ALA A CA 1
ATOM 647 C C . ALA A 1 86 ? 2.008 12.775 -6.517 1.00 89.19 86 ALA A C 1
ATOM 649 O O . ALA A 1 86 ? 1.463 13.419 -5.624 1.00 89.19 86 ALA A O 1
ATOM 650 N N . MET A 1 87 ? 3.059 13.234 -7.201 1.00 86.25 87 MET A N 1
ATOM 651 C CA . MET A 1 87 ? 3.685 14.540 -6.962 1.00 86.25 87 MET A CA 1
ATOM 652 C C . MET A 1 87 ? 2.855 15.719 -7.484 1.00 86.25 87 MET A C 1
ATOM 654 O O . MET A 1 87 ? 3.012 16.837 -7.002 1.00 86.25 87 MET A O 1
ATOM 658 N N . ALA A 1 88 ? 1.981 15.490 -8.467 1.00 86.75 88 ALA A N 1
ATOM 659 C CA . ALA A 1 88 ? 1.087 16.515 -9.005 1.00 86.75 88 ALA A CA 1
ATOM 660 C C . ALA A 1 88 ? -0.183 16.717 -8.156 1.00 86.75 88 ALA A C 1
ATOM 662 O O . ALA A 1 88 ? -0.960 17.634 -8.422 1.00 86.75 88 ALA A O 1
ATOM 663 N N . LYS A 1 89 ? -0.423 15.856 -7.162 1.00 82.94 89 LYS A N 1
ATOM 664 C CA . LYS A 1 89 ? -1.628 15.880 -6.334 1.00 82.94 89 LYS A CA 1
ATOM 665 C C . LYS A 1 89 ? -1.523 16.958 -5.249 1.00 82.94 89 LYS A C 1
ATOM 667 O O . LYS A 1 89 ? -0.573 16.977 -4.468 1.00 82.94 89 LYS A O 1
ATOM 672 N N . GLU A 1 90 ? -2.520 17.838 -5.174 1.00 63.41 90 GLU A N 1
ATOM 673 C CA . GLU A 1 90 ? -2.618 18.827 -4.096 1.00 63.41 90 GLU A CA 1
ATOM 674 C C . GLU A 1 90 ? -2.735 18.137 -2.726 1.00 63.41 90 GLU A C 1
ATOM 676 O O . GLU A 1 90 ? -3.439 17.136 -2.578 1.00 63.41 90 GLU A O 1
ATOM 681 N N . GLY A 1 91 ? -2.031 18.668 -1.722 1.00 66.81 91 GLY A N 1
ATOM 682 C CA . GLY A 1 91 ? -1.963 18.099 -0.370 1.00 66.81 91 GLY A CA 1
ATOM 683 C C . GLY A 1 91 ? -0.739 17.216 -0.098 1.00 66.81 91 GLY A C 1
ATOM 684 O O . GLY A 1 91 ? -0.430 16.992 1.067 1.00 66.81 91 GLY A O 1
ATOM 685 N N . GLY A 1 92 ? -0.001 16.795 -1.134 1.00 64.88 92 GLY A N 1
ATOM 686 C CA . GLY A 1 92 ? 1.257 16.053 -0.994 1.00 64.88 92 GLY A CA 1
ATOM 687 C C . GLY A 1 92 ? 1.132 14.697 -0.282 1.00 64.88 92 GLY A C 1
ATOM 688 O O . GLY A 1 92 ? 0.038 14.191 -0.036 1.00 64.88 92 GLY A O 1
ATOM 689 N N . TRP A 1 93 ? 2.282 14.097 0.030 1.00 70.25 93 TRP A N 1
ATOM 690 C CA . TRP A 1 93 ? 2.397 12.885 0.845 1.00 70.25 93 TRP A CA 1
ATOM 691 C C . TRP A 1 93 ? 3.327 13.173 2.022 1.00 70.25 93 TRP A C 1
ATOM 693 O O . TRP A 1 93 ? 4.446 13.643 1.811 1.00 70.25 93 TRP A O 1
ATOM 703 N N . ASP A 1 94 ? 2.894 12.871 3.246 1.00 62.34 94 ASP A N 1
ATOM 704 C CA . ASP A 1 94 ? 3.775 12.923 4.413 1.00 62.34 94 ASP A CA 1
ATOM 705 C C . ASP A 1 94 ? 4.765 11.750 4.347 1.00 62.34 94 ASP A C 1
ATOM 707 O O . ASP A 1 94 ? 4.390 10.587 4.499 1.00 62.34 94 ASP A O 1
ATOM 711 N N . VAL A 1 95 ? 6.042 12.049 4.092 1.00 52.38 95 VAL A N 1
ATOM 712 C CA . VAL A 1 95 ? 7.109 11.042 4.023 1.00 52.38 95 VAL A CA 1
ATOM 713 C C . VAL A 1 95 ? 7.737 10.871 5.404 1.00 52.38 95 VAL A C 1
ATOM 715 O O . VAL A 1 95 ? 8.516 11.709 5.860 1.00 52.38 95 VAL A O 1
ATOM 718 N N . THR A 1 96 ? 7.453 9.759 6.079 1.00 40.06 96 THR A N 1
ATOM 719 C CA . THR A 1 96 ? 8.178 9.363 7.292 1.00 40.06 96 THR A CA 1
ATOM 720 C C . THR A 1 96 ? 9.481 8.654 6.923 1.00 40.06 96 THR A C 1
ATOM 722 O O . THR A 1 96 ? 9.539 7.440 6.742 1.00 40.06 96 THR A O 1
ATOM 725 N N . HIS A 1 97 ? 10.573 9.417 6.826 1.00 30.06 97 HIS A N 1
ATOM 726 C CA . HIS A 1 97 ? 11.918 8.847 6.742 1.00 30.06 97 HIS A CA 1
ATOM 727 C C . HIS A 1 97 ? 12.328 8.253 8.098 1.00 30.06 97 HIS A C 1
ATOM 729 O O . HIS A 1 97 ? 12.638 8.980 9.043 1.00 30.06 97 HIS A O 1
ATOM 735 N N . HIS A 1 98 ? 12.402 6.924 8.196 1.00 33.31 98 HIS A N 1
ATOM 736 C CA . HIS A 1 98 ? 13.147 6.279 9.275 1.00 33.31 98 HIS A CA 1
ATOM 737 C C . HIS A 1 98 ? 14.651 6.429 9.011 1.00 33.31 98 HIS A C 1
ATOM 739 O O . HIS A 1 98 ? 15.287 5.565 8.408 1.00 33.31 98 HIS A O 1
ATOM 745 N N . HIS A 1 99 ? 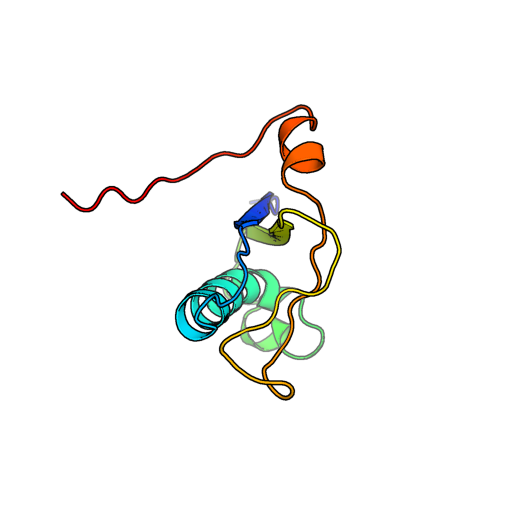15.241 7.533 9.473 1.00 27.47 99 HIS A N 1
ATOM 746 C CA . HIS A 1 99 ? 16.688 7.605 9.650 1.00 27.47 99 HIS A CA 1
ATOM 747 C C . HIS A 1 99 ? 17.096 6.587 10.723 1.00 27.47 99 HIS A C 1
ATOM 749 O O . HIS A 1 99 ? 16.810 6.782 11.907 1.00 27.47 99 HIS A O 1
ATOM 755 N N . ARG A 1 100 ? 17.782 5.506 10.328 1.00 36.69 100 ARG A N 1
ATOM 756 C CA . ARG A 1 100 ? 18.665 4.809 11.271 1.00 36.69 100 ARG A CA 1
ATOM 757 C C . ARG A 1 100 ? 19.779 5.795 11.626 1.00 36.69 100 ARG A C 1
ATOM 759 O O . ARG A 1 100 ? 20.493 6.242 10.730 1.00 36.69 100 ARG A O 1
ATOM 766 N N . LYS A 1 101 ? 19.846 6.185 12.898 1.00 36.97 101 LYS A N 1
ATOM 767 C CA . LYS A 1 101 ? 21.068 6.747 13.478 1.00 36.97 101 LYS A CA 1
ATOM 768 C C . LYS A 1 101 ? 22.101 5.642 13.641 1.00 36.97 101 LYS A C 1
ATOM 770 O O . LYS A 1 101 ? 21.668 4.493 13.889 1.00 36.97 101 LYS A O 1
#

Secondary structure (DSSP, 8-state):
----PEEEEEEEE--TT--HHHHHHHHHHHHGGGGGG-TTTHHHHGGG---EEEEEEEEESSSSPEE-SSSTTS-EE--SEEHHHHHHSTT----------